Protein AF-A0AAD7G5I1-F1 (afdb_monomer)

Structure (mmCIF, N/CA/C/O backbone):
data_AF-A0AAD7G5I1-F1
#
_entry.id   AF-A0AAD7G5I1-F1
#
loop_
_atom_site.group_PDB
_atom_site.id
_atom_site.type_symbol
_atom_site.label_atom_id
_atom_site.label_alt_id
_atom_site.label_comp_id
_atom_site.label_asym_id
_atom_site.label_entity_id
_atom_site.label_seq_id
_atom_site.pdbx_PDB_ins_code
_atom_site.Cartn_x
_atom_site.Cartn_y
_atom_site.Cartn_z
_atom_site.occupancy
_atom_site.B_iso_or_equiv
_atom_site.auth_seq_id
_atom_site.auth_comp_id
_atom_site.auth_asym_id
_atom_site.auth_atom_id
_atom_site.pdbx_PDB_model_num
ATOM 1 N N . MET A 1 1 ? 34.695 1.212 5.348 1.00 41.31 1 MET A N 1
ATOM 2 C CA . MET A 1 1 ? 33.849 1.683 4.235 1.00 41.31 1 MET A CA 1
ATOM 3 C C . MET A 1 1 ? 33.475 0.429 3.503 1.00 41.31 1 MET A C 1
ATOM 5 O O . MET A 1 1 ? 34.220 -0.040 2.656 1.00 41.31 1 MET A O 1
ATOM 9 N N . ASP A 1 2 ? 32.436 -0.197 4.024 1.00 45.69 2 ASP A N 1
ATOM 10 C CA . ASP A 1 2 ? 31.939 -1.487 3.598 1.00 45.69 2 ASP A CA 1
ATOM 11 C C . ASP A 1 2 ? 31.171 -1.251 2.300 1.00 45.69 2 ASP A C 1
ATOM 13 O O . ASP A 1 2 ? 30.102 -0.641 2.298 1.00 45.69 2 ASP A O 1
ATOM 17 N N . ASP A 1 3 ? 31.797 -1.645 1.195 1.00 47.22 3 ASP A N 1
ATOM 18 C CA . ASP A 1 3 ? 31.195 -1.736 -0.129 1.00 47.22 3 ASP A CA 1
ATOM 19 C C . ASP A 1 3 ? 30.088 -2.796 -0.023 1.00 47.22 3 ASP A C 1
ATOM 21 O O . ASP A 1 3 ? 30.344 -4.000 -0.092 1.00 47.22 3 ASP A O 1
ATOM 25 N N . GLN A 1 4 ? 28.860 -2.366 0.290 1.00 46.00 4 GLN A N 1
ATOM 26 C CA . GLN A 1 4 ? 27.694 -3.234 0.185 1.00 46.00 4 GLN A CA 1
ATOM 27 C C . GLN A 1 4 ? 27.528 -3.565 -1.294 1.00 46.00 4 GLN A C 1
ATOM 29 O O . GLN A 1 4 ? 26.953 -2.791 -2.054 1.00 46.00 4 GLN A O 1
ATOM 34 N N . GLU A 1 5 ? 28.083 -4.710 -1.679 1.00 44.41 5 GLU A N 1
ATOM 35 C CA . GLU A 1 5 ? 27.854 -5.389 -2.943 1.00 44.41 5 GLU A CA 1
ATOM 36 C C . GLU A 1 5 ? 26.338 -5.413 -3.192 1.00 44.41 5 GLU A C 1
ATOM 38 O O . GLU A 1 5 ? 25.601 -6.174 -2.560 1.00 44.41 5 GLU A O 1
ATOM 43 N N . LEU A 1 6 ? 25.852 -4.498 -4.043 1.00 50.56 6 LEU A N 1
ATOM 44 C CA . LEU A 1 6 ? 24.465 -4.479 -4.491 1.00 50.56 6 LEU A CA 1
ATOM 45 C C . LEU A 1 6 ? 24.258 -5.753 -5.304 1.00 50.56 6 LEU A C 1
ATOM 47 O O . LEU A 1 6 ? 24.496 -5.785 -6.511 1.00 50.56 6 LEU A O 1
ATOM 51 N N . VAL A 1 7 ? 23.842 -6.820 -4.624 1.00 57.25 7 VAL A N 1
ATOM 52 C CA . VAL A 1 7 ? 23.346 -8.029 -5.271 1.00 57.25 7 VAL A CA 1
ATOM 53 C C . VAL A 1 7 ? 22.229 -7.569 -6.207 1.00 57.25 7 VAL A C 1
ATOM 55 O O . VAL A 1 7 ? 21.255 -6.985 -5.723 1.00 57.25 7 VAL A O 1
ATOM 58 N N . PRO A 1 8 ? 22.356 -7.759 -7.532 1.00 55.75 8 PRO A N 1
ATOM 59 C CA . PRO A 1 8 ? 21.332 -7.322 -8.461 1.00 55.75 8 PRO A CA 1
ATOM 60 C C . PRO A 1 8 ? 20.056 -8.092 -8.134 1.00 55.75 8 PRO A C 1
ATOM 62 O O . PRO A 1 8 ? 19.967 -9.298 -8.373 1.00 55.75 8 PRO A O 1
ATOM 65 N N . LEU A 1 9 ? 19.085 -7.399 -7.537 1.00 61.19 9 LEU A N 1
ATOM 66 C CA . LEU A 1 9 ? 17.767 -7.959 -7.304 1.00 61.19 9 LEU A CA 1
ATOM 67 C C . LEU A 1 9 ? 17.170 -8.297 -8.677 1.00 61.19 9 LEU A C 1
ATOM 69 O O . LEU A 1 9 ? 17.077 -7.412 -9.534 1.00 61.19 9 LEU A O 1
ATOM 73 N N . PRO A 1 10 ? 16.789 -9.561 -8.924 1.00 76.12 10 PRO A N 1
ATOM 74 C CA . PRO A 1 10 ? 16.131 -9.933 -10.164 1.00 76.12 10 PRO A CA 1
ATOM 75 C C . PRO A 1 10 ? 14.863 -9.095 -10.341 1.00 76.12 10 PRO A C 1
ATOM 77 O O . PRO A 1 10 ? 14.108 -8.914 -9.383 1.00 76.12 10 PRO A O 1
ATOM 80 N N . LEU A 1 11 ? 14.583 -8.643 -11.566 1.00 75.62 11 LEU A N 1
ATOM 81 C CA . LEU A 1 11 ? 13.334 -7.946 -11.905 1.00 75.62 11 LEU A CA 1
ATOM 82 C C . LEU A 1 11 ? 12.100 -8.712 -11.390 1.00 75.62 11 LEU A C 1
ATOM 84 O O . LEU A 1 11 ? 11.165 -8.125 -10.857 1.00 75.62 11 LEU A O 1
ATOM 88 N N . GLU A 1 12 ? 12.143 -10.042 -11.462 1.00 78.88 12 GLU A N 1
ATOM 89 C CA . GLU A 1 12 ? 11.094 -10.922 -10.946 1.00 78.88 12 GLU A CA 1
ATOM 90 C C . GLU A 1 12 ? 10.874 -10.764 -9.432 1.00 78.88 12 GLU A C 1
ATOM 92 O O . GLU A 1 12 ? 9.737 -10.724 -8.968 1.00 78.88 12 GLU A O 1
ATOM 97 N N . THR A 1 13 ? 11.944 -10.593 -8.653 1.00 82.94 13 THR A N 1
ATOM 98 C CA . THR A 1 13 ? 11.856 -10.348 -7.208 1.00 82.94 13 THR A CA 1
ATOM 99 C C . THR A 1 13 ? 11.192 -9.008 -6.907 1.00 82.94 13 THR A C 1
ATOM 101 O O . THR A 1 13 ? 10.375 -8.930 -5.990 1.00 82.94 13 THR A O 1
ATOM 104 N N . ILE A 1 14 ? 11.481 -7.976 -7.706 1.00 81.06 14 ILE A N 1
ATOM 105 C CA . ILE A 1 14 ? 10.833 -6.664 -7.592 1.00 81.06 14 ILE A CA 1
ATOM 106 C C . ILE A 1 14 ? 9.331 -6.787 -7.875 1.00 81.06 14 ILE A C 1
ATOM 108 O O . ILE A 1 14 ? 8.517 -6.318 -7.080 1.00 81.06 14 ILE A O 1
ATOM 112 N N . CYS A 1 15 ? 8.949 -7.482 -8.949 1.00 82.19 15 CYS A N 1
ATOM 113 C CA . CYS A 1 15 ? 7.545 -7.704 -9.296 1.00 82.19 15 CYS A CA 1
ATOM 114 C C . CYS A 1 15 ? 6.794 -8.504 -8.218 1.00 82.19 15 CYS A C 1
ATOM 116 O O . CYS A 1 15 ? 5.664 -8.160 -7.864 1.00 82.19 15 CYS A O 1
ATOM 118 N N . ILE A 1 16 ? 7.424 -9.539 -7.652 1.00 84.00 16 ILE A N 1
ATOM 119 C CA . ILE A 1 16 ? 6.851 -10.324 -6.550 1.00 84.00 16 ILE A CA 1
ATOM 120 C C . ILE A 1 16 ? 6.650 -9.442 -5.313 1.00 84.00 16 ILE A C 1
ATOM 122 O O . ILE A 1 16 ? 5.565 -9.454 -4.730 1.00 84.00 16 ILE A O 1
ATOM 126 N N . ALA A 1 17 ? 7.663 -8.665 -4.920 1.00 82.94 17 ALA A N 1
ATOM 127 C CA . ALA A 1 17 ? 7.581 -7.771 -3.767 1.00 82.94 17 ALA A CA 1
ATOM 128 C C . ALA A 1 17 ? 6.481 -6.714 -3.947 1.00 82.94 17 ALA A C 1
ATOM 130 O O . ALA A 1 17 ? 5.699 -6.474 -3.027 1.00 82.94 17 ALA A O 1
ATOM 131 N N . PHE A 1 18 ? 6.371 -6.146 -5.148 1.00 84.00 18 PHE A N 1
ATOM 132 C CA . PHE A 1 18 ? 5.327 -5.195 -5.510 1.00 84.00 18 PHE A CA 1
ATOM 133 C C . PHE A 1 18 ? 3.920 -5.804 -5.411 1.00 84.00 18 PHE A C 1
ATOM 135 O O . PHE A 1 18 ? 3.049 -5.225 -4.762 1.00 84.00 18 PHE A O 1
ATOM 142 N N . SER A 1 19 ? 3.702 -6.998 -5.972 1.00 85.94 19 SER A N 1
ATOM 143 C CA . SER A 1 19 ? 2.403 -7.683 -5.887 1.00 85.94 19 SER A CA 1
ATOM 144 C C . SER A 1 19 ? 2.025 -8.008 -4.440 1.00 85.94 19 SER A C 1
ATOM 146 O O . SER A 1 19 ? 0.906 -7.728 -4.014 1.00 85.94 19 SER A O 1
ATOM 148 N N . GLN A 1 20 ? 2.965 -8.555 -3.663 1.00 86.94 20 GLN A N 1
ATOM 149 C CA . GLN A 1 20 ? 2.729 -8.893 -2.257 1.00 86.94 20 GLN A CA 1
ATOM 150 C C . GLN A 1 20 ? 2.409 -7.658 -1.415 1.00 86.94 20 GLN A C 1
ATOM 152 O O . GLN A 1 20 ? 1.585 -7.729 -0.501 1.00 86.94 20 GLN A O 1
ATOM 157 N N . LEU A 1 21 ? 3.063 -6.530 -1.697 1.00 87.38 21 LEU A N 1
ATOM 158 C CA . LEU A 1 21 ? 2.773 -5.277 -1.017 1.00 87.38 21 LEU A CA 1
ATOM 159 C C . LEU A 1 21 ? 1.372 -4.769 -1.369 1.00 87.38 21 LEU A C 1
ATOM 161 O O . LEU A 1 21 ? 0.630 -4.396 -0.463 1.00 87.38 21 LEU A O 1
ATOM 165 N N . GLY A 1 22 ? 0.981 -4.833 -2.644 1.00 83.81 22 GLY A N 1
ATOM 166 C CA . GLY A 1 22 ? -0.375 -4.500 -3.083 1.00 83.81 22 GLY A CA 1
ATOM 167 C C . GLY A 1 22 ? -1.449 -5.306 -2.346 1.00 83.81 22 GLY A C 1
ATOM 168 O O . GLY A 1 22 ? -2.415 -4.730 -1.840 1.00 83.81 22 GLY A O 1
AT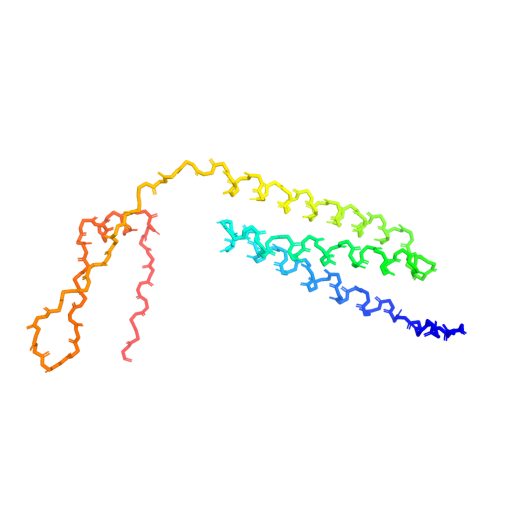OM 169 N N . ASP A 1 23 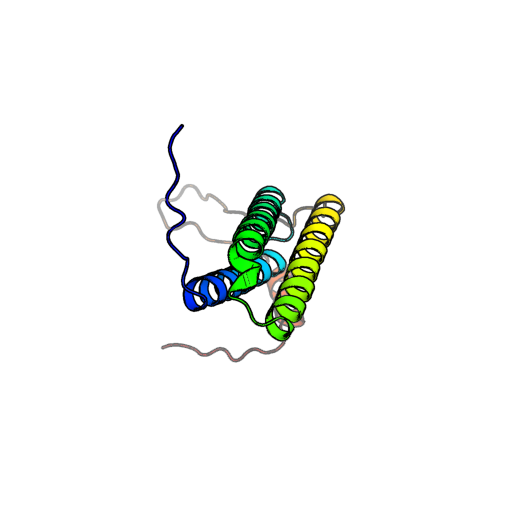? -1.249 -6.617 -2.195 1.00 86.56 23 ASP A N 1
ATOM 170 C CA . ASP A 1 23 ? -2.167 -7.484 -1.445 1.00 86.56 23 ASP A CA 1
ATOM 171 C C . ASP A 1 23 ? -2.263 -7.089 0.035 1.00 86.56 23 ASP A C 1
ATOM 173 O O . ASP A 1 23 ? -3.361 -7.019 0.596 1.00 86.56 23 ASP A O 1
ATOM 177 N N . ARG A 1 24 ? -1.125 -6.786 0.675 1.00 83.81 24 ARG A N 1
ATOM 178 C CA . ARG A 1 24 ? -1.086 -6.353 2.082 1.00 83.81 24 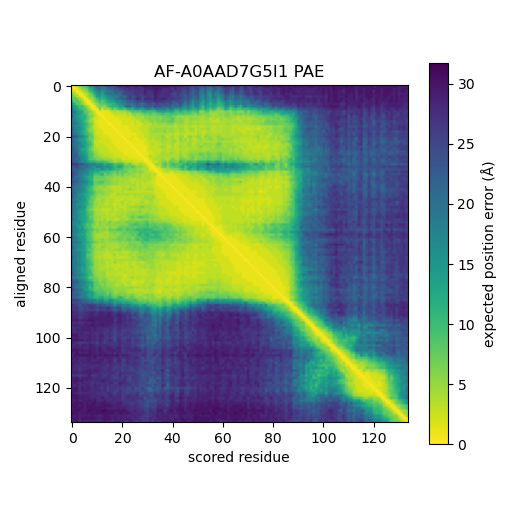ARG A CA 1
ATOM 179 C C . ARG A 1 24 ? -1.778 -5.013 2.286 1.00 83.81 24 ARG A C 1
ATOM 181 O O . ARG A 1 24 ? -2.558 -4.882 3.226 1.00 83.81 24 ARG A O 1
ATOM 188 N N . VAL A 1 25 ? -1.536 -4.046 1.403 1.00 84.12 25 VAL A N 1
ATOM 189 C CA . VAL A 1 25 ? -2.188 -2.731 1.442 1.00 84.12 25 VAL A CA 1
ATOM 190 C C . VAL A 1 25 ? -3.697 -2.888 1.268 1.00 84.12 25 VAL A C 1
ATOM 192 O O . VAL A 1 25 ? -4.463 -2.354 2.065 1.00 84.12 25 VAL A O 1
ATOM 195 N N . ASN A 1 26 ? -4.145 -3.688 0.300 1.00 86.75 26 ASN A N 1
ATOM 196 C CA . ASN A 1 26 ? -5.569 -3.933 0.076 1.00 86.75 26 ASN A CA 1
ATOM 197 C C . ASN A 1 26 ? -6.236 -4.630 1.278 1.00 86.75 26 ASN A C 1
ATOM 199 O O . ASN A 1 26 ? -7.334 -4.259 1.699 1.00 86.75 26 ASN A O 1
ATOM 203 N N . ALA A 1 27 ? -5.557 -5.609 1.883 1.00 83.88 27 ALA A N 1
ATOM 204 C CA . ALA A 1 27 ? -6.031 -6.257 3.101 1.00 83.88 27 ALA A CA 1
ATOM 205 C C . ALA A 1 27 ? -6.120 -5.273 4.281 1.00 83.88 27 ALA A C 1
ATOM 207 O O . ALA A 1 27 ? -7.136 -5.257 4.983 1.00 83.88 27 ALA A O 1
ATOM 208 N N . ALA A 1 28 ? -5.105 -4.425 4.475 1.00 80.12 28 ALA A N 1
ATOM 209 C CA . ALA A 1 28 ? -5.076 -3.417 5.533 1.00 80.12 28 ALA A CA 1
ATOM 210 C C . ALA A 1 28 ? -6.205 -2.389 5.364 1.00 80.12 28 ALA A C 1
ATOM 212 O O . ALA A 1 28 ? -6.979 -2.164 6.293 1.00 80.12 28 ALA A O 1
ATOM 213 N N . LEU A 1 29 ? -6.397 -1.855 4.156 1.00 81.25 29 LEU A N 1
ATOM 214 C CA . LEU A 1 29 ? -7.474 -0.904 3.858 1.00 81.25 29 LEU A CA 1
ATOM 215 C C . LEU A 1 29 ? -8.872 -1.484 4.102 1.00 81.25 29 LEU A C 1
ATOM 217 O O . LEU A 1 29 ? -9.795 -0.745 4.419 1.00 81.25 29 LEU A O 1
ATOM 221 N N . ARG A 1 30 ? -9.053 -2.801 3.964 1.00 81.44 30 ARG A N 1
ATOM 222 C CA . ARG A 1 30 ? -10.358 -3.455 4.149 1.00 81.44 30 ARG A CA 1
ATOM 223 C C . ARG A 1 30 ? -10.634 -3.920 5.571 1.00 81.44 30 ARG A C 1
ATOM 225 O O . ARG A 1 30 ? -11.797 -4.041 5.942 1.00 81.44 30 ARG A O 1
ATOM 232 N N . THR A 1 31 ? -9.597 -4.240 6.339 1.00 79.56 31 THR A N 1
ATOM 233 C CA . THR A 1 31 ? -9.752 -4.920 7.637 1.00 79.56 31 THR A CA 1
ATOM 234 C C . THR A 1 31 ? -9.215 -4.125 8.821 1.00 79.56 31 THR A C 1
ATOM 236 O O . THR A 1 31 ? -9.519 -4.474 9.957 1.00 79.56 31 THR A O 1
ATOM 239 N N . GLN A 1 32 ? -8.446 -3.060 8.577 1.00 74.00 32 GLN A N 1
ATOM 240 C CA . GLN A 1 32 ? -7.681 -2.340 9.601 1.00 74.00 32 GLN A CA 1
ATOM 241 C C . GLN A 1 32 ? -7.959 -0.828 9.608 1.00 74.00 32 GLN A C 1
ATOM 243 O O . GLN A 1 32 ? -7.150 -0.058 10.124 1.00 74.00 32 GLN A O 1
ATOM 248 N N . ILE A 1 33 ? -9.107 -0.380 9.081 1.00 70.38 33 ILE A N 1
ATOM 249 C CA . ILE A 1 33 ? -9.575 1.003 9.277 1.00 70.38 33 ILE A CA 1
ATOM 250 C C . ILE A 1 33 ? -9.838 1.187 10.780 1.00 70.38 33 ILE A C 1
ATOM 252 O O . ILE A 1 33 ? -10.820 0.665 11.304 1.00 70.38 33 ILE A O 1
ATOM 256 N N . GLY A 1 34 ? -8.922 1.852 11.486 1.00 69.56 34 GLY A N 1
ATOM 257 C CA . GLY A 1 34 ? -8.909 1.932 12.953 1.00 6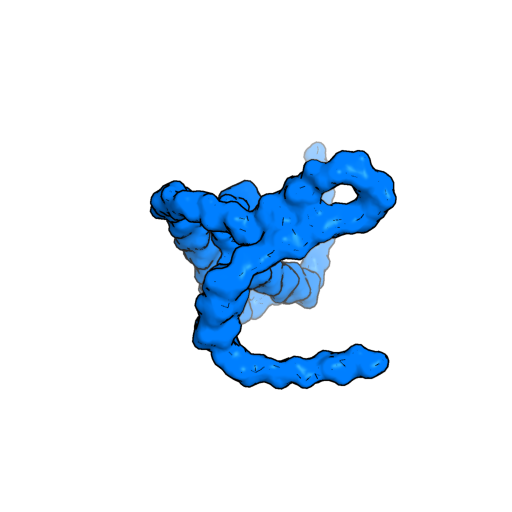9.56 34 GLY A CA 1
ATOM 258 C C . GLY A 1 34 ? -7.536 1.666 13.581 1.00 69.56 34 GLY A C 1
ATOM 259 O O . GLY A 1 34 ? -7.245 2.186 14.656 1.00 69.56 34 GLY A O 1
ATOM 260 N N . ASP A 1 35 ? -6.679 0.876 12.923 1.00 80.81 35 ASP A N 1
ATOM 261 C CA . ASP A 1 35 ? -5.342 0.524 13.419 1.00 80.81 35 ASP A CA 1
ATOM 262 C C . ASP A 1 35 ? -4.276 1.393 12.741 1.00 80.81 35 ASP A C 1
ATOM 264 O O . ASP A 1 35 ? -3.622 1.019 11.763 1.00 80.81 35 ASP A O 1
ATOM 268 N N . GLN A 1 36 ? -4.131 2.609 13.267 1.00 78.56 36 GLN A N 1
ATOM 269 C CA . GLN A 1 36 ? -3.232 3.619 12.718 1.00 78.56 36 GLN A CA 1
ATOM 270 C C . GLN A 1 36 ? -1.768 3.155 12.677 1.00 78.56 36 GLN A C 1
ATOM 272 O O . GLN A 1 36 ? -1.045 3.506 11.744 1.00 78.56 36 GLN A O 1
ATOM 277 N N . LEU A 1 37 ? -1.337 2.341 13.647 1.00 80.81 37 LEU A N 1
ATOM 278 C CA . LEU A 1 37 ? 0.028 1.819 13.700 1.00 80.81 37 LEU A CA 1
ATOM 279 C C . LEU A 1 37 ? 0.287 0.875 12.521 1.00 80.81 37 LEU A C 1
ATOM 281 O O . LEU A 1 37 ? 1.286 1.024 11.819 1.00 80.81 37 LEU A O 1
ATOM 285 N N . ARG A 1 38 ? -0.642 -0.049 12.248 1.00 80.81 38 ARG A N 1
ATOM 286 C CA . ARG A 1 38 ? -0.531 -0.976 11.112 1.00 80.81 38 ARG A CA 1
ATOM 287 C C . ARG A 1 38 ? -0.562 -0.262 9.765 1.00 80.81 38 ARG A C 1
ATOM 289 O O . ARG A 1 38 ? 0.211 -0.618 8.875 1.00 80.81 38 ARG A O 1
ATOM 296 N N . LEU A 1 39 ? -1.396 0.767 9.618 1.00 82.25 39 LEU A N 1
ATOM 297 C CA . LEU A 1 39 ? -1.432 1.586 8.401 1.00 82.25 39 LEU A CA 1
ATOM 298 C C . LEU A 1 39 ? -0.109 2.342 8.179 1.00 82.25 39 LEU A C 1
ATOM 300 O O . LEU A 1 39 ? 0.375 2.406 7.048 1.00 82.25 39 LEU A O 1
ATOM 304 N N . GLN A 1 40 ? 0.518 2.851 9.245 1.00 83.44 40 GLN A N 1
ATOM 305 C CA . GLN A 1 40 ? 1.840 3.485 9.168 1.00 83.44 40 GLN A CA 1
ATOM 306 C C . GLN A 1 40 ? 2.958 2.495 8.816 1.00 83.44 40 GLN A C 1
ATOM 308 O O . GLN A 1 40 ? 3.831 2.831 8.016 1.00 83.44 40 GLN A O 1
ATOM 313 N N . GLU A 1 41 ? 2.922 1.269 9.346 1.00 85.94 41 GLU A N 1
ATOM 314 C CA . GLU A 1 41 ? 3.871 0.214 8.963 1.00 85.94 41 GLU A CA 1
ATOM 315 C C . GLU A 1 41 ? 3.790 -0.101 7.461 1.00 85.94 41 GLU A C 1
ATOM 317 O O . GLU A 1 41 ? 4.822 -0.189 6.792 1.00 85.94 41 GLU A O 1
ATOM 322 N N . GLN A 1 42 ? 2.576 -0.223 6.904 1.00 85.69 42 GLN A N 1
ATOM 323 C CA . GLN A 1 42 ? 2.406 -0.447 5.462 1.00 85.69 42 GLN A CA 1
ATOM 324 C C . GLN A 1 42 ? 2.890 0.751 4.641 1.00 85.69 42 GLN A C 1
ATOM 326 O O . GLN A 1 42 ? 3.549 0.559 3.622 1.00 85.69 42 GLN A O 1
ATOM 331 N N . HIS A 1 43 ? 2.640 1.980 5.102 1.00 87.25 43 HIS A N 1
ATOM 332 C CA . HIS A 1 43 ? 3.143 3.187 4.444 1.00 87.25 43 HIS A CA 1
ATOM 333 C C . HIS A 1 43 ? 4.679 3.209 4.392 1.00 87.25 43 HIS A C 1
ATOM 335 O O . HIS A 1 43 ? 5.263 3.514 3.353 1.00 87.25 43 HIS A O 1
ATOM 341 N N . GLY A 1 44 ? 5.347 2.832 5.486 1.00 86.94 44 GLY A N 1
ATOM 342 C CA . GLY A 1 44 ? 6.802 2.670 5.516 1.00 86.94 44 GLY A CA 1
ATOM 343 C C . GLY A 1 44 ? 7.299 1.602 4.536 1.00 86.94 44 GLY A C 1
ATOM 344 O O . GLY A 1 44 ? 8.280 1.828 3.831 1.00 86.94 44 GLY A O 1
ATOM 345 N N . GLY A 1 45 ? 6.589 0.475 4.431 1.00 85.50 45 GLY A N 1
ATOM 346 C CA . GLY A 1 45 ? 6.902 -0.585 3.468 1.00 85.50 45 GLY A CA 1
ATOM 347 C C . GLY A 1 45 ? 6.801 -0.136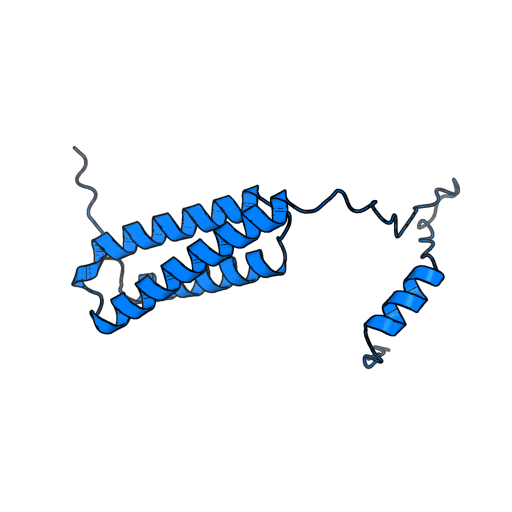 2.006 1.00 85.50 45 GLY A C 1
ATOM 348 O O . GLY A 1 45 ? 7.646 -0.508 1.194 1.00 85.50 45 GLY A O 1
ATOM 349 N N . VAL A 1 46 ? 5.815 0.705 1.673 1.00 87.94 46 VAL A N 1
ATOM 350 C CA . VAL A 1 46 ? 5.669 1.292 0.328 1.00 87.94 46 VAL A CA 1
ATOM 351 C C . VAL A 1 46 ? 6.822 2.233 -0.007 1.00 87.94 46 VAL A C 1
ATOM 353 O O . VAL A 1 46 ? 7.376 2.131 -1.101 1.00 87.94 46 VAL A O 1
ATOM 356 N N . LEU A 1 47 ? 7.242 3.082 0.933 1.00 89.25 47 LEU A N 1
ATOM 357 C CA . LEU A 1 47 ? 8.390 3.972 0.728 1.00 89.25 47 LEU A CA 1
ATOM 358 C C . LEU A 1 47 ? 9.701 3.196 0.549 1.00 89.25 47 LEU A C 1
ATOM 360 O O . LEU A 1 47 ? 10.448 3.469 -0.387 1.00 89.25 47 LEU A O 1
ATOM 364 N N . GLN A 1 48 ? 9.951 2.184 1.384 1.00 87.50 48 GLN A N 1
ATOM 365 C CA . GLN A 1 48 ? 11.148 1.344 1.260 1.00 87.50 48 GLN A CA 1
ATOM 366 C C . GLN A 1 48 ? 11.202 0.615 -0.083 1.00 87.50 48 GLN A C 1
ATOM 368 O O . GLN A 1 48 ? 12.261 0.539 -0.706 1.00 87.50 48 GLN A O 1
ATOM 373 N N . LEU A 1 49 ? 10.062 0.093 -0.551 1.00 83.62 49 LEU A N 1
ATOM 374 C CA . LEU A 1 49 ? 9.999 -0.545 -1.860 1.00 83.62 49 LEU A CA 1
ATOM 375 C C . LEU A 1 49 ? 10.243 0.472 -2.982 1.00 83.62 49 LEU A C 1
ATOM 377 O O . LEU A 1 49 ? 10.964 0.162 -3.923 1.00 83.62 49 LEU A O 1
ATOM 381 N N . GLN A 1 50 ? 9.699 1.686 -2.879 1.00 87.56 50 GLN A N 1
ATOM 382 C CA . GLN A 1 50 ? 9.952 2.746 -3.855 1.00 87.56 50 GLN A CA 1
ATOM 383 C C . GLN A 1 50 ? 11.445 3.098 -3.940 1.00 87.56 50 GLN A C 1
ATOM 385 O O . GLN A 1 50 ? 11.976 3.200 -5.045 1.00 87.56 50 GLN A O 1
ATOM 390 N N . GLU A 1 51 ? 12.135 3.235 -2.804 1.00 86.00 51 GLU A N 1
ATOM 391 C CA . GLU A 1 51 ? 13.584 3.477 -2.774 1.00 86.00 51 GLU A CA 1
ATOM 392 C C . GLU A 1 51 ? 14.370 2.320 -3.402 1.00 86.00 51 GLU A C 1
ATOM 394 O O . GLU A 1 51 ? 15.247 2.550 -4.237 1.00 86.00 51 GLU A O 1
ATOM 399 N N . ALA A 1 52 ? 14.021 1.074 -3.065 1.00 83.44 52 ALA A N 1
ATOM 400 C CA . ALA A 1 52 ? 14.653 -0.105 -3.650 1.00 83.44 52 ALA A CA 1
ATOM 401 C C . ALA A 1 52 ? 14.451 -0.159 -5.174 1.00 83.44 52 ALA A C 1
ATOM 403 O O . ALA A 1 52 ? 15.389 -0.422 -5.923 1.00 83.44 52 ALA A O 1
ATOM 404 N N . ILE A 1 53 ? 13.246 0.150 -5.659 1.00 84.25 53 ILE A N 1
ATOM 405 C CA . ILE A 1 53 ? 12.953 0.176 -7.094 1.00 84.25 53 ILE A CA 1
ATOM 406 C C . ILE A 1 53 ? 13.735 1.294 -7.798 1.00 84.25 53 ILE A C 1
ATOM 408 O O . ILE A 1 53 ? 14.283 1.056 -8.874 1.00 84.25 53 ILE A O 1
ATOM 412 N N . GLN A 1 54 ? 13.852 2.484 -7.199 1.00 85.88 54 GLN A N 1
ATOM 413 C CA . GLN A 1 54 ? 14.631 3.587 -7.779 1.00 85.88 54 GLN A CA 1
ATOM 414 C C . GLN A 1 54 ? 16.107 3.220 -7.983 1.00 85.88 54 GLN A C 1
ATOM 416 O O . GLN A 1 54 ? 16.686 3.569 -9.013 1.00 85.88 54 GLN A O 1
ATOM 421 N N . GLN A 1 55 ? 16.707 2.460 -7.062 1.00 85.19 55 GLN A N 1
ATOM 422 C CA . GLN A 1 55 ? 18.085 1.965 -7.207 1.00 85.19 55 GLN A CA 1
ATOM 423 C C . GLN A 1 55 ? 18.247 1.012 -8.406 1.00 85.19 55 GLN A C 1
ATOM 425 O O . GLN A 1 55 ? 19.320 0.927 -9.008 1.00 85.19 55 GLN A O 1
ATOM 430 N N . HIS A 1 56 ? 17.164 0.347 -8.807 1.00 83.19 56 HIS A N 1
ATOM 431 C CA . HIS A 1 56 ? 17.120 -0.621 -9.900 1.00 83.19 56 HIS A CA 1
ATOM 432 C C . HIS A 1 56 ? 16.347 -0.121 -11.131 1.00 83.19 56 HIS A C 1
ATOM 434 O O . HIS A 1 56 ? 16.016 -0.907 -12.015 1.00 83.19 56 HIS A O 1
ATOM 440 N N . ILE A 1 57 ? 16.108 1.188 -11.264 1.00 85.06 57 ILE A N 1
ATOM 441 C CA . ILE A 1 57 ? 15.301 1.736 -12.370 1.00 85.06 57 ILE A CA 1
ATOM 442 C C . ILE A 1 57 ? 15.861 1.391 -13.762 1.00 85.06 57 ILE A C 1
ATOM 444 O O . ILE A 1 57 ? 15.122 1.283 -14.732 1.00 85.06 57 ILE A O 1
ATOM 448 N N . HIS A 1 58 ? 17.172 1.158 -13.855 1.00 84.75 58 HIS A N 1
ATOM 449 C CA . HIS A 1 58 ? 17.876 0.829 -15.093 1.00 84.75 58 HIS A CA 1
ATOM 450 C C . HIS A 1 58 ? 17.562 -0.573 -15.649 1.00 84.75 58 HIS A C 1
ATOM 452 O O . HIS A 1 58 ? 17.805 -0.806 -16.832 1.00 84.75 58 HIS A O 1
ATOM 458 N N . ILE A 1 59 ? 17.034 -1.498 -14.833 1.00 84.00 59 ILE A N 1
ATOM 459 C CA . ILE A 1 59 ? 16.607 -2.838 -15.285 1.00 84.00 59 ILE A CA 1
ATOM 460 C C . ILE A 1 59 ? 15.104 -2.926 -15.574 1.00 84.00 59 ILE A C 1
ATOM 462 O O . ILE A 1 59 ? 14.644 -3.944 -16.090 1.00 84.00 59 ILE A O 1
ATOM 466 N N . ILE A 1 60 ? 14.339 -1.882 -15.248 1.00 81.50 60 ILE A N 1
ATOM 467 C CA . ILE A 1 60 ? 12.882 -1.859 -15.392 1.00 81.50 60 ILE A CA 1
ATOM 468 C C . ILE A 1 60 ? 12.524 -1.144 -16.698 1.00 81.50 60 ILE A C 1
ATOM 470 O O . ILE A 1 60 ? 12.977 -0.020 -16.929 1.00 81.50 60 ILE A O 1
ATOM 474 N N . PRO A 1 61 ? 11.695 -1.745 -17.568 1.00 87.75 61 PRO A N 1
ATOM 475 C CA . PRO A 1 61 ? 11.206 -1.063 -18.756 1.00 87.75 61 PRO A CA 1
ATOM 476 C C . PRO A 1 61 ? 10.466 0.235 -18.390 1.00 87.75 61 PRO A C 1
ATOM 478 O O . PRO A 1 61 ? 9.641 0.234 -17.476 1.00 87.75 61 PRO A O 1
ATOM 481 N N . PRO A 1 62 ? 10.670 1.343 -19.124 1.00 83.50 62 PRO A N 1
ATOM 482 C CA . PRO A 1 62 ? 10.105 2.646 -18.759 1.00 83.50 62 PRO A CA 1
ATOM 483 C C . PRO A 1 62 ? 8.569 2.653 -18.714 1.00 83.50 62 PRO A C 1
ATOM 485 O O . PRO A 1 62 ? 7.981 3.361 -17.902 1.00 83.50 62 PRO A O 1
ATOM 488 N N . ALA A 1 63 ? 7.916 1.840 -19.551 1.00 84.19 63 ALA A N 1
ATOM 489 C CA . ALA A 1 63 ? 6.464 1.672 -19.523 1.00 84.19 63 ALA A CA 1
ATOM 490 C C . ALA A 1 63 ? 5.978 0.969 -18.242 1.00 84.19 63 ALA A C 1
ATOM 492 O O . ALA A 1 63 ? 4.954 1.353 -17.686 1.00 84.19 63 ALA A O 1
ATOM 493 N N . GLU A 1 64 ? 6.718 -0.030 -17.751 1.00 83.75 64 GLU A N 1
ATOM 494 C CA . GLU A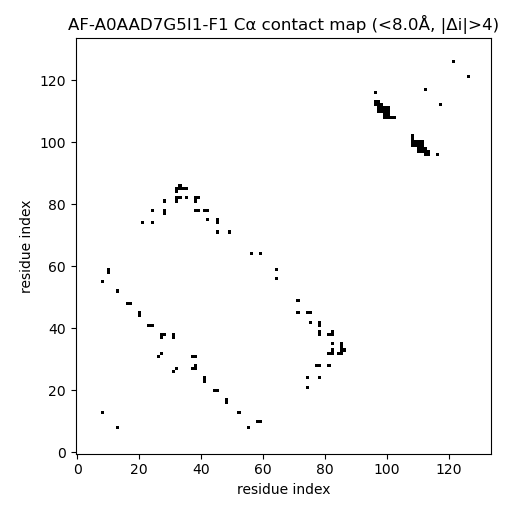 1 64 ? 6.388 -0.723 -16.499 1.00 83.75 64 GLU A CA 1
ATOM 495 C C . GLU A 1 64 ? 6.681 0.157 -15.285 1.00 83.75 64 GLU A C 1
ATOM 497 O O . GLU A 1 64 ? 5.879 0.196 -14.355 1.00 83.75 64 GLU A O 1
ATOM 502 N N . TRP A 1 65 ? 7.768 0.934 -15.328 1.00 86.69 65 TRP A N 1
ATOM 503 C CA . TRP A 1 65 ? 8.086 1.909 -14.287 1.00 86.69 65 TRP A CA 1
ATOM 504 C C . TRP A 1 65 ? 6.951 2.915 -14.077 1.00 86.6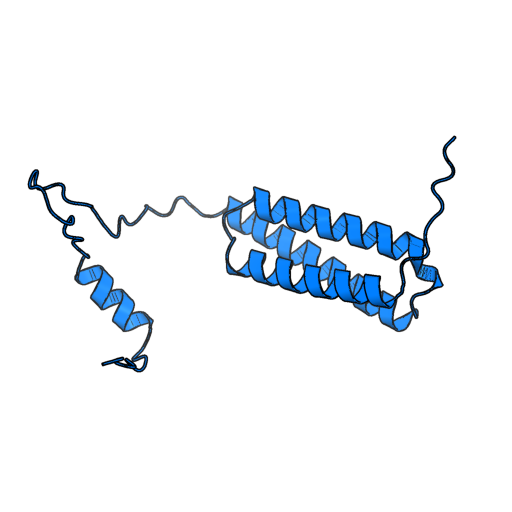9 65 TRP A C 1
ATOM 506 O O . TRP A 1 65 ? 6.533 3.116 -12.942 1.00 86.69 65 TRP A O 1
ATOM 516 N N . GLN A 1 66 ? 6.396 3.491 -15.149 1.00 85.94 66 GLN A N 1
ATOM 517 C CA . GLN A 1 66 ? 5.278 4.436 -15.024 1.00 85.94 66 GLN A CA 1
ATOM 518 C C . GLN A 1 66 ? 4.048 3.810 -14.356 1.00 85.94 66 GLN A C 1
ATOM 520 O O . GLN A 1 66 ? 3.387 4.458 -13.546 1.00 85.94 66 GLN A O 1
ATOM 525 N N . ILE A 1 67 ? 3.749 2.546 -14.667 1.00 88.00 67 ILE A N 1
ATOM 526 C CA . ILE A 1 67 ? 2.627 1.818 -14.057 1.00 88.00 67 ILE A CA 1
ATOM 527 C C . ILE A 1 67 ? 2.900 1.557 -12.572 1.00 88.00 67 ILE A C 1
ATOM 529 O O . ILE A 1 67 ? 2.010 1.738 -11.737 1.00 88.00 67 ILE A O 1
ATOM 533 N N . MET A 1 68 ? 4.121 1.136 -12.232 1.00 85.56 68 MET A N 1
ATOM 534 C CA . MET A 1 68 ? 4.528 0.893 -10.847 1.00 85.56 68 MET A CA 1
ATOM 535 C C . MET A 1 68 ? 4.507 2.184 -10.026 1.00 85.56 68 MET A C 1
ATOM 537 O O . MET A 1 68 ? 3.981 2.180 -8.917 1.00 85.56 68 MET A O 1
ATOM 541 N N . GLU A 1 69 ? 5.017 3.286 -10.571 1.00 89.50 69 GLU A N 1
ATOM 542 C CA . GLU A 1 69 ? 5.034 4.600 -9.926 1.00 89.50 69 GLU A CA 1
ATOM 543 C C . GLU A 1 69 ? 3.614 5.109 -9.638 1.00 89.50 69 GLU A C 1
ATOM 545 O O . GLU A 1 69 ? 3.303 5.429 -8.490 1.00 89.50 69 GLU A O 1
ATOM 550 N N . ASP A 1 70 ? 2.724 5.101 -10.637 1.00 89.31 70 ASP A N 1
ATOM 551 C CA . ASP A 1 70 ? 1.310 5.473 -10.462 1.00 89.31 70 ASP A CA 1
ATOM 552 C C . ASP A 1 70 ? 0.622 4.588 -9.409 1.00 89.31 70 ASP A C 1
ATOM 554 O O . ASP A 1 70 ? -0.109 5.076 -8.545 1.00 89.31 70 ASP A O 1
ATOM 558 N N . SER A 1 71 ? 0.912 3.287 -9.410 1.00 88.81 71 SER A N 1
ATOM 559 C CA . SER A 1 71 ? 0.344 2.353 -8.436 1.00 88.81 71 SER A CA 1
ATOM 560 C C . SER A 1 71 ? 0.869 2.578 -7.013 1.00 88.81 71 SER A C 1
ATOM 562 O O . SER A 1 71 ? 0.087 2.522 -6.063 1.00 88.81 71 SER A O 1
ATOM 564 N N . LEU A 1 72 ? 2.168 2.854 -6.841 1.00 88.19 72 LEU A N 1
ATOM 565 C CA . LEU A 1 72 ? 2.768 3.197 -5.544 1.00 88.19 72 LEU A CA 1
ATOM 566 C C . LEU A 1 72 ? 2.161 4.483 -4.984 1.00 88.19 72 LEU A C 1
ATOM 568 O O . LEU A 1 72 ? 1.769 4.512 -3.818 1.00 88.19 72 LEU A O 1
ATOM 572 N N . LEU A 1 73 ? 2.005 5.512 -5.822 1.00 90.25 73 LEU A N 1
ATOM 573 C CA . LEU A 1 73 ? 1.357 6.764 -5.432 1.00 90.25 73 LEU A CA 1
ATOM 574 C C . LEU A 1 73 ? -0.086 6.534 -4.973 1.00 90.25 73 LEU A C 1
ATOM 576 O O . LEU A 1 73 ? -0.471 7.018 -3.909 1.00 90.25 73 LEU A O 1
ATOM 580 N N . ARG A 1 74 ? -0.865 5.729 -5.705 1.00 88.75 74 ARG A N 1
ATOM 581 C CA . ARG A 1 74 ? -2.236 5.369 -5.300 1.00 88.75 74 ARG A CA 1
ATOM 582 C C . ARG A 1 74 ? -2.283 4.601 -3.982 1.00 88.75 74 ARG A C 1
ATOM 584 O O . ARG A 1 74 ? -3.191 4.831 -3.182 1.00 88.75 74 ARG A O 1
ATOM 591 N N . MET A 1 75 ? -1.331 3.698 -3.739 1.00 87.81 75 MET A N 1
ATOM 592 C CA . MET A 1 75 ? -1.231 2.976 -2.467 1.00 87.81 75 MET A CA 1
ATOM 593 C C . MET A 1 75 ? -0.944 3.931 -1.303 1.00 87.81 75 MET A C 1
ATOM 595 O O . MET A 1 75 ? -1.620 3.850 -0.277 1.00 87.81 75 MET A O 1
ATOM 599 N N . LEU A 1 76 ? -0.001 4.864 -1.470 1.00 89.81 76 LEU A N 1
ATOM 600 C CA . LEU A 1 76 ? 0.310 5.884 -0.463 1.00 89.81 76 LEU A CA 1
ATOM 601 C C . LEU A 1 76 ? -0.892 6.793 -0.187 1.00 89.81 76 LEU A C 1
ATOM 603 O O . LEU A 1 76 ? -1.249 7.000 0.973 1.00 89.81 76 LEU A O 1
ATOM 607 N N . GLU A 1 77 ? -1.555 7.284 -1.237 1.00 89.69 77 GLU A N 1
ATOM 608 C CA . GLU A 1 77 ? -2.741 8.134 -1.106 1.00 89.69 77 GLU A CA 1
ATOM 609 C C . GLU A 1 77 ? -3.855 7.402 -0.346 1.00 89.69 77 GLU A C 1
ATOM 611 O O . GLU A 1 77 ? -4.386 7.924 0.636 1.00 89.69 77 GLU A O 1
ATOM 616 N N . SER A 1 78 ? -4.133 6.150 -0.719 1.00 86.88 78 SER A N 1
ATOM 617 C CA . SER A 1 78 ? -5.153 5.322 -0.067 1.00 86.88 78 SER A CA 1
ATOM 618 C C . SER A 1 78 ? -4.848 5.083 1.415 1.00 86.88 78 SER A C 1
ATOM 620 O O . SER A 1 78 ? -5.738 5.210 2.255 1.00 86.88 78 SER A O 1
ATOM 622 N N . LEU A 1 79 ? -3.592 4.774 1.758 1.00 85.75 79 LEU A N 1
ATOM 623 C CA . LEU A 1 79 ? -3.167 4.597 3.150 1.00 85.75 79 LEU A CA 1
ATOM 624 C C . LEU A 1 79 ? -3.287 5.900 3.944 1.00 85.75 79 LEU A C 1
ATOM 626 O O . LEU A 1 79 ? -3.789 5.887 5.066 1.00 85.75 79 LEU A O 1
ATOM 630 N N . SER A 1 80 ? -2.875 7.029 3.363 1.00 85.81 80 SER A N 1
ATOM 631 C CA . SER A 1 80 ? -2.979 8.336 4.016 1.00 85.81 80 SER A CA 1
ATOM 632 C C . SER A 1 80 ? -4.438 8.726 4.279 1.00 85.81 80 SER A C 1
ATOM 634 O O . SER A 1 80 ? -4.775 9.165 5.379 1.00 85.81 80 SER A O 1
ATOM 636 N N . SER A 1 81 ? -5.325 8.469 3.314 1.00 85.62 81 SER A N 1
ATOM 637 C CA . SER A 1 81 ? -6.760 8.704 3.442 1.00 85.62 81 SER A CA 1
ATOM 638 C C . SER A 1 81 ? -7.372 7.825 4.534 1.00 85.62 81 SER A C 1
ATOM 640 O O . SER A 1 81 ? -8.100 8.327 5.389 1.00 85.62 81 SER A O 1
ATOM 642 N N . ALA A 1 82 ? -7.000 6.541 4.587 1.00 82.62 82 ALA A N 1
ATOM 643 C CA . ALA A 1 82 ? -7.454 5.625 5.631 1.00 82.62 82 ALA A CA 1
ATOM 644 C C . ALA A 1 82 ? -6.977 6.039 7.033 1.00 82.62 82 ALA A C 1
ATOM 646 O O . ALA A 1 82 ? -7.732 5.912 7.997 1.00 82.62 82 ALA A O 1
ATOM 647 N N . VAL A 1 83 ? -5.757 6.573 7.161 1.00 81.62 83 VAL A N 1
ATOM 648 C CA . VAL A 1 83 ? -5.247 7.118 8.430 1.00 81.62 83 VAL A CA 1
ATOM 649 C C . VAL A 1 83 ? -6.065 8.330 8.879 1.00 81.62 83 VAL A C 1
ATOM 651 O O . VAL A 1 83 ? -6.459 8.393 10.043 1.00 81.62 83 VAL A O 1
ATOM 654 N N . VAL A 1 84 ? -6.359 9.267 7.971 1.00 80.75 84 VAL A N 1
ATOM 655 C CA . VAL A 1 84 ? -7.200 10.440 8.272 1.00 80.75 84 VAL A CA 1
ATOM 656 C C . VAL A 1 84 ? -8.608 10.001 8.677 1.00 80.75 84 VAL A C 1
ATOM 658 O O . VAL A 1 84 ? -9.110 10.429 9.712 1.00 80.75 84 VAL A O 1
ATOM 661 N N . GLN A 1 85 ? -9.211 9.082 7.922 1.00 77.56 85 GLN A N 1
ATOM 662 C CA . GLN A 1 85 ? -10.536 8.539 8.219 1.00 77.56 85 GLN A CA 1
ATOM 663 C C . GLN A 1 85 ? -10.578 7.823 9.575 1.00 77.56 85 GLN A C 1
ATOM 665 O O . GLN A 1 85 ? -11.552 7.957 10.311 1.00 77.56 85 GLN A O 1
ATOM 670 N N . SER A 1 86 ? -9.520 7.087 9.926 1.00 69.31 86 SER A N 1
ATOM 671 C CA . SER A 1 86 ? -9.394 6.399 11.213 1.00 69.31 86 SER A CA 1
ATOM 672 C C . SER A 1 86 ? -9.318 7.362 12.401 1.00 69.31 86 SER A C 1
ATOM 674 O O . SER A 1 86 ? -9.783 7.010 13.483 1.00 69.31 86 SER A O 1
ATOM 676 N N . GLY A 1 87 ? -8.713 8.541 12.231 1.00 64.56 87 GLY A N 1
ATOM 677 C CA . GLY A 1 87 ? -8.607 9.554 13.285 1.00 64.56 87 GLY A CA 1
ATOM 678 C C . GLY A 1 87 ? -9.892 10.358 13.504 1.00 64.56 87 GLY A C 1
ATOM 679 O O . GLY A 1 87 ? -10.099 10.878 14.598 1.00 64.56 87 GLY A O 1
ATOM 680 N N . ASP A 1 88 ? -10.754 10.438 12.486 1.00 56.31 88 ASP A N 1
ATOM 681 C CA . ASP A 1 88 ? -11.967 11.269 12.485 1.00 56.31 88 ASP A CA 1
ATOM 682 C C . ASP A 1 88 ? -13.236 10.509 12.914 1.00 56.31 88 ASP A C 1
ATOM 684 O O . ASP A 1 88 ? -14.308 11.099 12.977 1.00 56.31 88 ASP A O 1
ATOM 688 N N . LEU A 1 89 ? -13.168 9.206 13.232 1.00 53.62 89 LEU A N 1
ATOM 689 C CA . LEU A 1 89 ? -14.353 8.475 13.699 1.00 53.62 89 LEU A CA 1
ATOM 690 C C . LEU A 1 89 ? -14.843 9.064 15.039 1.00 53.62 89 LEU A C 1
ATOM 692 O O . LEU A 1 89 ? -14.184 8.865 16.067 1.00 53.62 89 LEU A O 1
ATOM 696 N N . PRO A 1 90 ? -16.009 9.750 15.084 1.00 51.03 90 PRO A N 1
ATOM 697 C CA . PRO A 1 90 ? -16.577 10.190 16.348 1.00 51.03 90 PRO A CA 1
ATOM 698 C C . PRO A 1 90 ? -16.848 8.943 17.180 1.00 51.03 90 PRO A C 1
ATOM 700 O O . PRO A 1 90 ? -17.385 7.970 16.646 1.00 51.03 90 PRO A O 1
ATOM 703 N N . ALA A 1 91 ? -16.459 8.975 18.460 1.00 45.84 91 ALA A N 1
ATOM 704 C CA . ALA A 1 91 ? -16.592 7.876 19.413 1.00 45.84 91 ALA A CA 1
ATOM 705 C C . ALA A 1 91 ? -18.000 7.270 19.340 1.00 45.84 91 ALA A C 1
ATOM 707 O O . ALA A 1 91 ? -18.945 7.740 19.975 1.00 45.84 91 ALA A O 1
ATOM 708 N N . THR A 1 92 ? -18.154 6.253 18.498 1.00 46.78 92 THR A N 1
ATOM 709 C CA . THR A 1 92 ? -19.446 5.645 18.246 1.00 46.78 92 THR A CA 1
ATOM 710 C C . THR A 1 92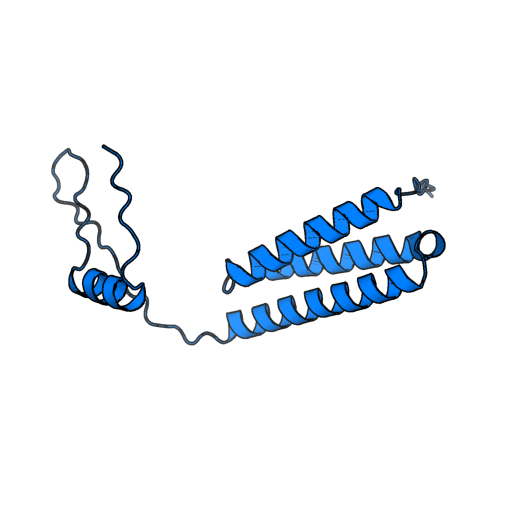 ? -19.659 4.749 19.445 1.00 46.78 92 THR A C 1
ATOM 712 O O . THR A 1 92 ? -18.847 3.860 19.699 1.00 46.78 92 THR A O 1
ATOM 715 N N . THR A 1 93 ? -20.676 5.062 20.246 1.00 49.84 93 THR A N 1
ATOM 716 C CA . THR A 1 93 ? -21.023 4.345 21.476 1.00 49.84 93 THR A CA 1
ATOM 717 C C . THR A 1 93 ? -20.881 2.849 21.255 1.00 49.84 93 THR A C 1
ATOM 719 O O . THR A 1 93 ? -21.617 2.282 20.449 1.00 49.84 93 THR A O 1
ATOM 722 N N . SER A 1 94 ? -19.902 2.235 21.926 1.00 45.91 94 SER A N 1
ATOM 723 C CA . SER A 1 94 ? -19.635 0.805 21.836 1.00 45.91 94 SER A CA 1
ATOM 724 C C . SER A 1 94 ? -20.924 0.044 22.124 1.00 45.91 94 SER A C 1
ATOM 726 O O . SER A 1 94 ? -21.399 0.010 23.258 1.00 45.91 94 SER A O 1
ATOM 728 N N . VAL A 1 95 ? -21.517 -0.544 21.089 1.00 50.03 95 VAL A N 1
ATOM 729 C CA . VAL A 1 95 ? -22.637 -1.464 21.253 1.00 50.03 95 VAL A CA 1
ATOM 730 C C . VAL A 1 95 ? -22.040 -2.753 21.803 1.00 50.03 95 VAL A C 1
ATOM 732 O O . VAL A 1 95 ? -21.372 -3.504 21.096 1.00 50.03 95 VAL A O 1
ATOM 735 N N . THR A 1 96 ? -22.220 -2.981 23.099 1.00 46.50 96 THR A N 1
ATOM 736 C CA . THR A 1 96 ? -21.840 -4.228 23.765 1.00 46.50 96 THR A CA 1
ATOM 737 C C . THR A 1 96 ? -22.768 -5.344 23.276 1.00 46.50 96 THR A C 1
ATOM 739 O O . THR A 1 96 ? -23.853 -5.527 23.812 1.00 46.50 96 THR A O 1
ATOM 742 N N . VAL A 1 97 ? -22.358 -6.075 22.235 1.00 55.62 97 VAL A N 1
ATOM 743 C CA . VAL A 1 97 ? -23.169 -7.128 21.580 1.00 55.62 97 VAL A CA 1
ATOM 744 C C . VAL A 1 97 ? -23.245 -8.431 22.395 1.00 55.62 97 VAL A C 1
ATOM 746 O O . VAL A 1 97 ? -24.141 -9.244 22.184 1.00 55.62 97 VAL A O 1
ATOM 749 N N . ALA A 1 98 ? -22.333 -8.651 23.343 1.00 43.44 98 ALA A N 1
ATOM 750 C CA . ALA A 1 98 ? -22.350 -9.846 24.182 1.00 43.44 98 ALA A CA 1
ATOM 751 C C . ALA A 1 98 ? -21.868 -9.530 25.598 1.00 43.44 98 ALA A C 1
ATOM 753 O O . ALA A 1 98 ? -20.737 -9.088 25.801 1.00 43.44 98 ALA A O 1
ATOM 754 N N . THR A 1 99 ? -22.709 -9.805 26.592 1.00 48.00 99 THR A N 1
ATOM 755 C CA . THR A 1 99 ? -22.307 -9.846 27.998 1.00 48.00 99 THR A CA 1
ATOM 756 C C . THR A 1 99 ? -22.139 -11.306 28.412 1.00 48.00 99 THR A C 1
ATOM 758 O O . THR A 1 99 ? -22.999 -12.154 28.187 1.00 48.00 99 THR A O 1
ATOM 761 N N . THR A 1 100 ? -20.983 -11.644 28.986 1.00 47.66 100 THR A N 1
ATOM 762 C CA . THR A 1 100 ? -20.751 -12.991 29.527 1.00 47.66 100 THR A CA 1
ATOM 763 C C . THR A 1 100 ? -21.317 -13.042 30.940 1.00 47.66 100 THR A C 1
ATOM 765 O O . THR A 1 100 ? -20.691 -12.555 31.880 1.00 47.66 100 THR A O 1
ATOM 768 N N . THR A 1 101 ? -22.498 -13.631 31.115 1.00 48.69 101 THR A N 1
ATOM 769 C CA . THR A 1 101 ? -23.115 -13.802 32.433 1.00 48.69 101 THR A CA 1
ATOM 770 C C . THR A 1 101 ? -22.447 -14.959 33.190 1.00 48.69 101 THR A C 1
ATOM 772 O O . THR A 1 101 ? -22.613 -16.143 32.890 1.00 48.69 101 THR A O 1
ATOM 775 N N . HIS A 1 102 ? -21.628 -14.627 34.193 1.00 43.38 102 HIS A N 1
ATOM 776 C CA . HIS A 1 102 ? -21.045 -15.609 35.113 1.00 43.38 102 HIS A CA 1
ATOM 777 C C . HIS A 1 102 ? -22.102 -16.072 36.123 1.00 43.38 102 HIS A C 1
ATOM 779 O O . HIS A 1 102 ? -22.437 -15.358 37.061 1.00 43.38 102 HIS A O 1
ATOM 785 N N . THR A 1 103 ? -22.612 -17.294 35.961 1.00 54.38 103 THR A N 1
ATOM 786 C CA . THR A 1 103 ? -23.642 -17.869 36.852 1.00 54.38 103 THR A CA 1
ATOM 787 C C . THR A 1 103 ? -23.072 -18.683 38.024 1.00 54.38 103 THR A C 1
ATOM 789 O O . THR A 1 103 ? -23.815 -19.377 38.712 1.00 54.38 103 THR A O 1
ATOM 792 N N . GLY A 1 104 ? -21.756 -18.626 38.277 1.00 55.75 104 GLY A N 1
ATOM 793 C CA . GLY A 1 104 ? -21.111 -19.272 39.434 1.00 55.75 104 GLY A CA 1
ATOM 794 C C . GLY A 1 104 ? -21.154 -20.809 39.450 1.00 55.75 104 GLY A C 1
ATOM 795 O O . GLY A 1 104 ? -20.778 -21.424 40.445 1.00 55.75 104 GLY A O 1
ATOM 796 N N . ARG A 1 105 ? -21.600 -21.456 38.366 1.00 52.25 105 ARG A N 1
ATOM 797 C CA . ARG A 1 105 ? -21.665 -22.920 38.233 1.00 52.25 105 ARG A CA 1
ATOM 798 C C . ARG A 1 105 ? -20.505 -23.423 37.373 1.00 52.25 105 ARG A C 1
ATOM 800 O O . ARG A 1 105 ? -20.217 -22.850 36.327 1.00 52.25 105 ARG A O 1
ATOM 807 N N . ARG A 1 106 ? -19.850 -24.515 37.790 1.00 47.16 106 ARG A N 1
ATOM 808 C CA . ARG A 1 106 ? -18.836 -25.214 36.976 1.00 47.16 106 ARG A CA 1
ATOM 809 C C . ARG A 1 106 ? -19.506 -25.755 35.704 1.00 47.16 106 ARG A C 1
ATOM 811 O O . ARG A 1 106 ? -20.291 -26.694 35.777 1.00 47.16 106 ARG A O 1
ATOM 818 N N . GLY A 1 107 ? -19.211 -25.145 34.558 1.00 69.69 107 GLY A N 1
ATOM 819 C CA . GLY A 1 107 ? -19.758 -25.501 33.247 1.00 69.69 107 GLY A CA 1
ATOM 820 C C . GLY A 1 107 ? -19.388 -24.465 32.181 1.00 69.69 107 GLY A C 1
ATOM 821 O O . GLY A 1 107 ? -18.864 -23.401 32.506 1.00 69.69 107 GLY A O 1
ATOM 822 N N . ARG A 1 108 ? -19.629 -24.780 30.902 1.00 47.50 108 ARG A N 1
ATOM 823 C CA . ARG A 1 108 ? -19.375 -23.861 29.778 1.00 47.50 108 ARG A CA 1
ATOM 824 C C . ARG A 1 108 ? -20.275 -22.618 29.944 1.00 47.50 108 ARG A C 1
ATOM 826 O O . ARG A 1 108 ? -21.489 -22.802 30.045 1.00 47.50 108 ARG A O 1
ATOM 833 N N . PRO A 1 109 ? -19.729 -21.388 30.011 1.00 56.25 109 PRO A N 1
ATOM 834 C CA . PRO A 1 109 ? -20.533 -20.181 30.188 1.00 56.25 109 PRO A CA 1
ATOM 835 C C . PRO A 1 109 ? -21.531 -20.034 29.035 1.00 56.25 109 PRO A C 1
ATOM 837 O O . PRO A 1 109 ? -21.193 -20.259 27.871 1.00 56.25 109 PRO A O 1
ATOM 840 N N . ARG A 1 110 ? -22.779 -19.699 29.375 1.00 51.81 110 ARG A N 1
ATOM 841 C CA . ARG A 1 110 ? -23.847 -19.467 28.402 1.00 51.81 110 ARG A CA 1
ATOM 842 C C . ARG A 1 110 ? -23.617 -18.092 27.780 1.00 51.81 110 ARG A C 1
ATOM 844 O O . ARG A 1 110 ? -23.539 -17.105 28.500 1.00 51.81 110 ARG A O 1
ATOM 851 N N . ILE A 1 111 ? -23.473 -18.043 26.461 1.00 56.25 111 ILE A N 1
ATOM 852 C CA . ILE A 1 111 ? -23.414 -16.783 25.717 1.00 56.25 111 ILE A CA 1
ATOM 853 C C . ILE A 1 111 ? -24.864 -16.354 25.484 1.00 56.25 111 ILE A C 1
ATOM 855 O O . ILE A 1 111 ? -25.612 -17.068 24.815 1.00 56.25 111 ILE A O 1
ATOM 859 N N . GLU A 1 112 ? -25.276 -15.235 26.075 1.00 57.16 112 GLU A N 1
ATOM 860 C CA . GLU A 1 112 ? -26.561 -14.599 25.782 1.00 57.16 112 GLU A CA 1
ATOM 861 C C . GLU A 1 112 ? -26.340 -13.598 24.648 1.00 57.16 112 GLU A C 1
ATOM 863 O O . GLU A 1 112 ? -25.638 -12.602 24.805 1.00 57.16 112 GLU A O 1
ATOM 868 N N . ILE A 1 113 ? -26.877 -13.924 23.472 1.00 60.62 113 ILE A N 1
ATOM 869 C CA . ILE A 1 113 ? -26.861 -13.046 22.302 1.00 60.62 113 ILE A CA 1
ATOM 870 C C . ILE A 1 113 ? -28.150 -12.229 22.348 1.00 60.62 113 ILE A C 1
ATOM 872 O O . ILE A 1 113 ? -29.233 -12.808 22.468 1.00 60.62 113 ILE A O 1
ATOM 876 N N . ASP A 1 114 ? -28.034 -10.906 22.249 1.00 64.25 114 ASP A N 1
ATOM 877 C CA . ASP A 1 114 ? -29.187 -10.016 22.131 1.00 64.25 114 ASP A CA 1
ATOM 878 C C . ASP A 1 114 ? -29.976 -10.358 20.853 1.00 64.25 114 ASP A C 1
ATOM 880 O O . ASP A 1 114 ? -29.461 -10.273 19.733 1.00 64.25 114 ASP A O 1
ATOM 884 N N . GLN A 1 115 ? -31.225 -10.797 21.029 1.00 67.06 115 GLN A N 1
ATOM 885 C CA . GLN A 1 115 ? -32.079 -11.233 19.922 1.00 67.06 115 GLN A CA 1
ATOM 886 C C . GLN A 1 115 ? -32.438 -10.080 18.983 1.00 67.06 115 GLN A C 1
ATOM 888 O O . GLN A 1 115 ? -32.483 -10.288 17.774 1.00 67.06 115 GLN A O 1
ATOM 893 N N . VAL A 1 116 ? -32.597 -8.863 19.510 1.00 68.81 116 VAL A N 1
ATOM 894 C CA . VAL A 1 116 ? -32.945 -7.677 18.716 1.00 68.81 116 VAL A CA 1
ATOM 895 C C . VAL A 1 116 ? -31.796 -7.330 17.772 1.00 68.81 116 VAL A C 1
ATOM 897 O O . VAL A 1 116 ? -32.003 -7.040 16.592 1.00 68.81 116 VAL A O 1
ATOM 900 N N . PHE A 1 117 ? -30.561 -7.444 18.267 1.00 65.00 117 PHE A N 1
ATOM 901 C CA . PHE A 1 117 ? -29.365 -7.274 17.446 1.00 65.00 117 PHE A CA 1
ATOM 902 C C . PHE A 1 117 ? -29.259 -8.351 16.354 1.00 65.00 117 PHE A C 1
ATOM 904 O O . PHE A 1 117 ? -28.940 -8.038 15.204 1.00 65.00 117 PHE A O 1
ATOM 911 N N . LEU A 1 118 ? -29.556 -9.613 16.684 1.00 66.25 118 LEU A N 1
ATOM 912 C CA . LEU A 1 118 ? -29.522 -10.717 15.722 1.00 66.25 118 LEU A CA 1
ATOM 913 C C . LEU A 1 118 ? -30.567 -10.545 14.608 1.00 66.25 118 LEU A C 1
ATOM 915 O O . LEU A 1 118 ? -30.252 -10.764 13.438 1.00 66.25 118 LEU A O 1
ATOM 919 N N . GLU A 1 119 ? -31.783 -10.117 14.948 1.00 66.19 119 GLU A N 1
ATOM 920 C CA . GLU A 1 119 ? -32.849 -9.858 13.975 1.00 66.19 119 GLU A CA 1
ATOM 921 C C . GLU A 1 119 ? -32.485 -8.717 13.018 1.00 66.19 119 GLU A C 1
ATOM 923 O O . GLU A 1 119 ? -32.634 -8.858 11.803 1.00 66.19 119 GLU A O 1
ATOM 928 N N . HIS A 1 120 ? -31.921 -7.621 13.533 1.00 65.69 120 HIS A N 1
ATOM 929 C CA . HIS A 1 120 ? -31.453 -6.508 12.700 1.00 65.69 120 HIS A CA 1
ATOM 930 C C . HIS A 1 120 ? -30.293 -6.924 11.781 1.00 65.69 120 HIS A C 1
ATOM 932 O O . HIS A 1 120 ? -30.267 -6.567 10.601 1.00 65.69 120 HIS A O 1
ATOM 938 N N . ALA A 1 121 ? -29.349 -7.725 12.282 1.00 61.88 121 ALA A N 1
ATOM 939 C CA . ALA A 1 121 ? -28.233 -8.229 11.484 1.00 61.88 121 ALA A CA 1
ATOM 940 C C . ALA A 1 121 ? -28.694 -9.178 10.361 1.00 61.88 121 ALA A C 1
ATOM 942 O O . ALA A 1 121 ? -28.151 -9.138 9.254 1.00 61.88 121 ALA A O 1
ATOM 943 N N . LEU A 1 122 ? -29.715 -10.005 10.616 1.00 66.38 122 LEU A N 1
ATOM 944 C CA . LEU A 1 122 ? -30.316 -10.883 9.607 1.00 66.38 122 LEU A CA 1
ATOM 945 C C . LEU A 1 122 ? -31.051 -10.094 8.515 1.00 66.38 122 LEU A C 1
ATOM 947 O O . LEU A 1 122 ? -30.974 -10.469 7.345 1.00 66.38 122 LEU A O 1
ATOM 951 N N . GLN A 1 123 ? -31.700 -8.981 8.865 1.00 64.62 123 GLN A N 1
ATOM 952 C CA . GLN A 1 123 ? -32.344 -8.096 7.888 1.00 64.62 123 GLN A CA 1
ATOM 953 C C . GLN A 1 123 ? -31.330 -7.383 6.980 1.00 64.62 123 GLN A C 1
ATOM 955 O O . GLN A 1 123 ? -31.587 -7.231 5.787 1.00 64.62 123 GLN A O 1
ATOM 960 N N . LEU A 1 124 ? -30.162 -6.993 7.505 1.00 62.72 124 LEU A N 1
ATOM 961 C CA . LEU A 1 12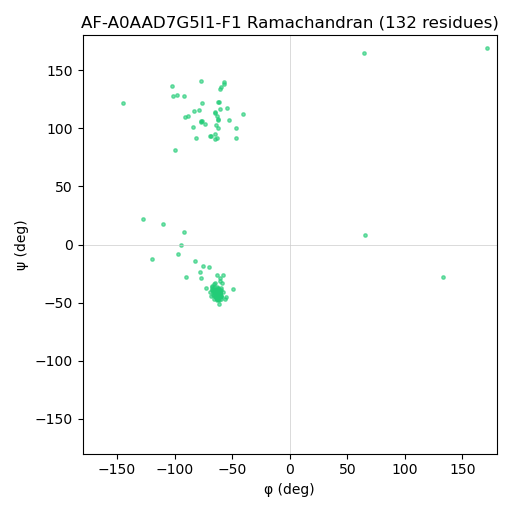4 ? -29.119 -6.306 6.729 1.00 62.72 124 LEU A CA 1
ATOM 962 C C . LEU A 1 124 ? -28.308 -7.241 5.819 1.00 62.72 124 LEU A C 1
ATOM 964 O O . LEU A 1 124 ? -27.811 -6.806 4.782 1.00 62.72 124 LEU A O 1
ATOM 968 N N . ARG A 1 125 ? -28.152 -8.520 6.186 1.00 55.19 125 ARG A N 1
ATOM 969 C CA . ARG A 1 125 ? -27.310 -9.476 5.443 1.00 55.19 125 ARG A CA 1
ATOM 970 C C . ARG A 1 125 ? -28.006 -10.103 4.226 1.00 55.19 125 ARG A C 1
ATOM 972 O O . ARG A 1 125 ? -27.327 -10.683 3.381 1.00 55.19 125 ARG A O 1
ATOM 979 N N . GLY A 1 126 ? -29.331 -9.982 4.120 1.00 55.62 126 GLY A N 1
ATOM 980 C CA . GLY A 1 126 ? -30.131 -10.725 3.142 1.00 55.62 126 GLY A CA 1
ATOM 981 C C . GLY A 1 126 ? -30.104 -12.245 3.396 1.00 55.62 126 GLY A C 1
ATOM 982 O O . GLY A 1 126 ? -29.275 -12.741 4.165 1.00 55.62 126 GLY A O 1
ATOM 983 N N . PRO A 1 127 ? -31.017 -13.025 2.788 1.00 54.94 127 PRO A N 1
ATOM 984 C CA . PRO A 1 127 ? -31.073 -14.471 2.983 1.00 54.94 127 PRO A CA 1
ATOM 985 C C . PRO A 1 127 ? -29.850 -15.150 2.345 1.00 54.94 127 PRO A C 1
ATOM 987 O O . PRO A 1 127 ? -29.837 -15.469 1.160 1.00 54.94 127 PRO A O 1
ATOM 990 N N . GLY A 1 128 ? -28.799 -15.361 3.137 1.00 55.59 128 GLY A N 1
ATOM 991 C CA . GLY A 1 128 ? -27.664 -16.201 2.761 1.00 55.59 128 GLY A CA 1
ATOM 992 C C . GLY A 1 128 ? -28.023 -17.686 2.901 1.00 55.59 128 GLY A C 1
ATOM 993 O O . GLY A 1 128 ? -28.704 -18.051 3.864 1.00 55.59 128 GLY A O 1
ATOM 994 N N . PRO A 1 129 ? -27.586 -18.564 1.981 1.00 47.72 129 PRO A N 1
ATOM 995 C CA . PRO A 1 129 ? -27.877 -19.986 2.074 1.00 47.72 129 PRO A CA 1
ATOM 996 C C . PRO A 1 129 ? -27.197 -20.572 3.314 1.00 47.72 129 PRO A C 1
ATOM 998 O O . PRO A 1 129 ? -25.971 -20.640 3.404 1.00 47.72 129 PRO A O 1
ATOM 1001 N N . PHE A 1 130 ? -28.005 -21.013 4.277 1.00 52.34 130 PHE A N 1
ATOM 1002 C CA . PHE A 1 130 ? -27.564 -21.929 5.320 1.00 52.34 130 PHE A CA 1
ATOM 1003 C C . PHE A 1 130 ? -27.143 -23.241 4.643 1.00 52.34 130 PHE A C 1
ATOM 1005 O O . PHE A 1 130 ? -27.985 -24.064 4.291 1.00 52.34 130 PHE A O 1
ATOM 1012 N N . VAL A 1 131 ? -25.840 -23.449 4.452 1.00 44.88 131 VAL A N 1
ATOM 1013 C CA . VAL A 1 131 ? -25.300 -24.788 4.192 1.00 44.88 131 VAL A CA 1
ATOM 1014 C C . VAL A 1 131 ? -25.170 -25.467 5.549 1.00 44.88 131 VAL A C 1
ATOM 1016 O O . VAL A 1 131 ? -24.186 -25.296 6.266 1.00 44.88 131 VAL A O 1
ATOM 1019 N N . GLY A 1 132 ? -26.232 -26.177 5.930 1.00 48.78 132 GLY A N 1
ATOM 1020 C CA . GLY A 1 132 ? -26.212 -27.097 7.056 1.00 48.78 132 GLY A CA 1
ATOM 1021 C C . GLY A 1 132 ? -25.253 -28.240 6.747 1.00 48.78 132 GLY A C 1
ATOM 1022 O O . GLY A 1 132 ? -25.500 -29.031 5.841 1.00 48.78 132 GLY A O 1
ATOM 1023 N N . VAL A 1 133 ? -24.151 -28.303 7.487 1.00 42.06 133 VAL A N 1
ATOM 1024 C CA . VAL A 1 133 ? -23.307 -29.494 7.542 1.00 42.06 133 VAL A CA 1
ATOM 1025 C C . VAL A 1 133 ? -23.878 -30.372 8.654 1.00 42.06 133 VAL A C 1
ATOM 1027 O O . VAL A 1 133 ? -23.879 -29.970 9.819 1.00 42.06 133 VAL A O 1
ATOM 1030 N N . LEU A 1 134 ? -24.453 -31.501 8.235 1.00 50.62 134 LEU A N 1
ATOM 1031 C CA . LEU A 1 134 ? -24.856 -32.639 9.066 1.00 50.62 134 LEU A CA 1
ATOM 1032 C C . LEU A 1 134 ? -23.634 -33.333 9.677 1.00 50.62 134 LEU A C 1
ATOM 1034 O O . LEU A 1 134 ? -22.600 -33.408 8.975 1.00 50.62 134 LEU A O 1
#

Organism: Mycena rosella (NCBI:txid1033263)

pLDDT: mean 71.16, std 15.91, range [41.31, 90.25]

Solvent-accessible surface area (backbone atoms only — not comparable to full-atom values): 8383 Å² total; per-residue (Å²): 134,82,80,75,77,76,72,81,75,52,66,65,56,54,54,50,53,52,52,54,48,52,52,50,51,53,49,41,68,73,74,39,72,65,41,58,68,62,48,49,53,52,48,52,52,54,51,52,50,50,55,56,47,61,78,45,47,88,80,49,57,70,74,58,46,54,54,51,50,56,50,52,50,51,51,48,51,51,45,52,50,44,46,55,55,42,73,65,60,70,87,67,78,80,77,80,68,65,61,80,60,82,81,88,61,98,66,85,76,62,79,53,68,53,62,70,60,51,53,54,52,52,68,73,66,49,94,68,85,82,80,78,82,129

Nearest PDB structures (foldseek):
  8rf9-assembly1_A  TM=6.217E-01  e=2.518E+00  Agrobacterium tumefaciens
  7qcf-assembly2_C-2  TM=5.676E-01  e=3.189E+00  Escherichia coli K-12
  7qcf-assembly1_A  TM=5.640E-01  e=5.119E+00  Escherichia coli K-12
  8e0m-assembly4_L  TM=3.169E-01  e=6.880E+00  synthetic construct

Radius of gyration: 23.58 Å; Cα contacts (8 Å, |Δi|>4): 70; chains: 1; bounding box: 67×44×59 Å

Secondary structure (DSSP, 8-state):
----------HHHHHHHHHHHHHHHHHHHHH-TT-HHHHHHHHHHHHHHHHHHHHTGGGS-HHHHHHHHHHHHHHHHHHHHHHHHHHS---------EEE---SSSSPPPEEE-HHHHHHHHHHH---------

Foldseek 3Di:
DDPPPPPQDPPVNLVVLLVVLVVLLVCCLVPPLQPLVSLVVSLVSLVVSVVVCVVVVVVDDPVVVVVSVVVSVVSNVSSVVSNVSNVPPDCDPPPPQWDFDDPVDPDDTDIDGDVVVVVVVDVVVDDDDPPDDD

Mean predicted aligned error: 16.23 Å

Sequence (134 aa):
MDDQELVPLPLETICIAFSQLGDRVNAALRTQIGDQLRLQEQHGGVLQLQEAIQQHIHIIPPAEWQIMEDSLLRMLESLSSAVVQSGDLPATTSVTVATTTHTGRRGRPRIEIDQVFLEHALQLRGPGPFVGVL